Protein AF-A0AA38LJX9-F1 (afdb_monomer_lite)

Organism: Taxus chinensis (NCBI:txid29808)

Radius of gyration: 22.71 Å; chains: 1; bounding box: 45×46×55 Å

pLDDT: mean 80.08, std 14.68, range [48.03, 95.12]

Foldseek 3Di:
DPPDPPPPQQPDKDFDWDDDDPDIDGPDIDTDGDDPDDVVVVVVVVVVVVVVCCVVCVVVVD

Secondary structure (DSSP, 8-state):
---------EEEEEEEEEEETTEEEEEEEEEEEPPSS-HHHHHHHHHHHHHHHHHH-GGGG-

Sequence (62 aa):
WEGRPLAFTRGCSFYHCEKQGERLLIRHVQDFIEPPIKPGEATLRLLKTVSFLLEHFPMVSQ

Structure (mmCIF, N/CA/C/O backbone):
data_AF-A0AA38LJX9-F1
#
_entry.id   AF-A0AA38LJX9-F1
#
loop_
_atom_site.group_PDB
_atom_site.id
_atom_site.type_symbol
_atom_site.label_atom_id
_atom_site.label_alt_id
_atom_site.label_comp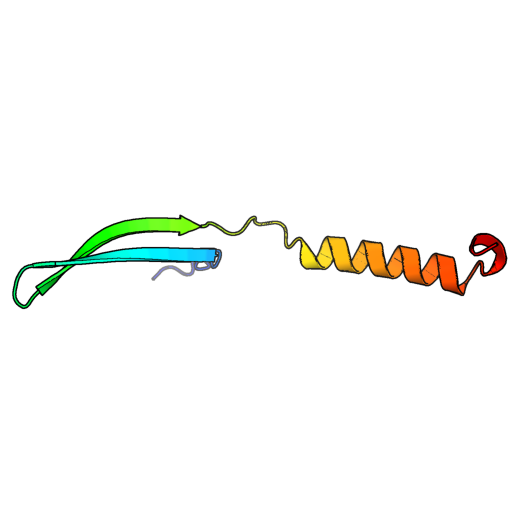_id
_atom_site.label_asym_id
_atom_site.label_entity_id
_atom_site.label_seq_id
_atom_site.pdbx_PDB_ins_code
_atom_site.Cartn_x
_atom_site.Cartn_y
_atom_site.Cartn_z
_atom_site.occupancy
_atom_site.B_iso_or_equiv
_atom_site.auth_seq_id
_atom_site.auth_comp_id
_atom_site.auth_asym_id
_atom_site.auth_atom_id
_atom_site.pdbx_PDB_model_num
ATOM 1 N N . TRP A 1 1 ? -7.747 -26.052 10.142 1.00 48.03 1 TRP A N 1
ATOM 2 C CA . TRP A 1 1 ? -6.925 -25.100 9.366 1.00 48.0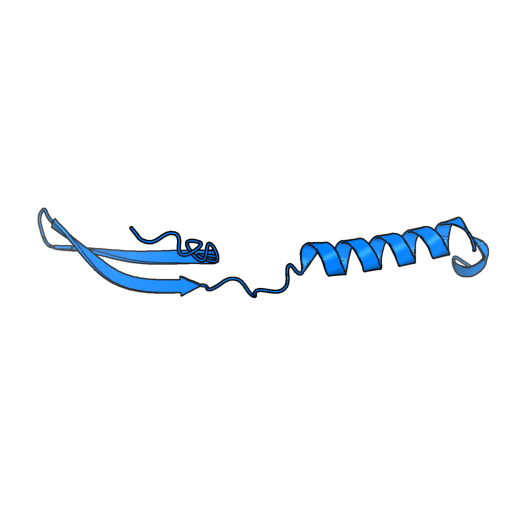3 1 TRP A CA 1
ATOM 3 C C . TRP A 1 1 ? -6.311 -25.872 8.195 1.00 48.03 1 TRP A C 1
ATOM 5 O O . TRP A 1 1 ? -5.411 -26.662 8.421 1.00 48.03 1 TRP A O 1
ATOM 15 N N . GLU A 1 2 ? -6.873 -25.748 6.985 1.00 54.94 2 GLU A N 1
ATOM 16 C CA . GLU A 1 2 ? -6.619 -26.619 5.810 1.00 54.94 2 GLU A CA 1
ATOM 17 C C . GLU A 1 2 ? -5.638 -26.019 4.781 1.00 54.94 2 GLU A C 1
ATOM 19 O O . GLU A 1 2 ? -6.003 -25.849 3.622 1.00 54.94 2 GLU A O 1
ATOM 24 N N . GLY A 1 3 ? -4.422 -25.619 5.164 1.00 58.44 3 GLY A N 1
ATOM 25 C CA . GLY A 1 3 ? -3.371 -25.296 4.177 1.00 58.44 3 GLY A CA 1
ATOM 26 C C . GLY A 1 3 ? -3.696 -24.212 3.129 1.00 58.44 3 GLY A C 1
ATOM 27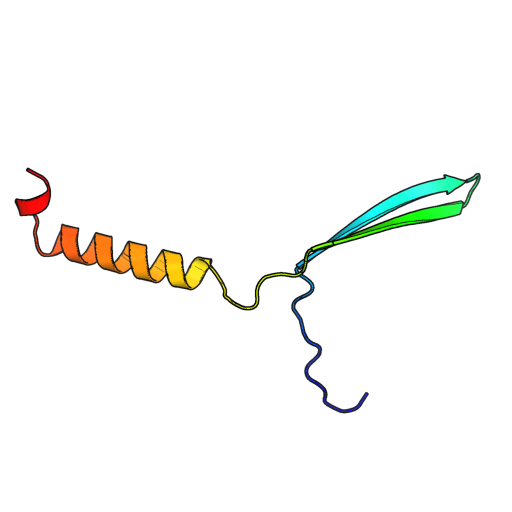 O O . GLY A 1 3 ? -2.930 -24.035 2.186 1.00 58.44 3 GLY A O 1
ATOM 28 N N . ARG A 1 4 ? -4.808 -23.475 3.267 1.00 59.78 4 ARG A N 1
ATOM 29 C CA . ARG A 1 4 ? -5.125 -22.352 2.390 1.00 59.78 4 ARG A CA 1
ATOM 30 C C . ARG A 1 4 ? -4.099 -21.274 2.704 1.00 59.78 4 ARG A C 1
ATOM 32 O O . ARG A 1 4 ? -4.000 -20.912 3.881 1.00 59.78 4 ARG A O 1
ATOM 39 N N . PRO A 1 5 ? -3.341 -20.768 1.714 1.00 54.97 5 PRO A N 1
ATOM 40 C CA . PRO A 1 5 ? -2.520 -19.598 1.952 1.00 54.97 5 PRO A CA 1
ATOM 41 C C . PRO A 1 5 ? -3.459 -18.531 2.501 1.00 54.97 5 PRO A C 1
ATOM 43 O O . PRO A 1 5 ? -4.453 -18.179 1.861 1.00 54.97 5 PRO A O 1
ATOM 46 N N . LEU A 1 6 ? -3.207 -18.098 3.737 1.00 54.44 6 LEU A N 1
ATOM 47 C CA . LEU A 1 6 ? -3.908 -16.959 4.299 1.00 54.44 6 LEU A CA 1
ATOM 48 C C . LEU A 1 6 ? -3.615 -15.832 3.311 1.00 54.44 6 LEU A C 1
ATOM 50 O O . LEU A 1 6 ? -2.448 -15.486 3.130 1.00 54.44 6 LEU A O 1
ATOM 54 N N . ALA A 1 7 ? -4.629 -15.365 2.581 1.00 56.25 7 ALA A N 1
ATOM 55 C CA . ALA A 1 7 ? -4.462 -14.298 1.610 1.00 56.25 7 ALA A CA 1
ATOM 56 C C . ALA A 1 7 ? -4.094 -13.035 2.393 1.00 56.25 7 ALA A C 1
ATOM 58 O O . ALA A 1 7 ? -4.951 -12.260 2.812 1.00 56.25 7 ALA A O 1
ATOM 59 N N . PHE A 1 8 ? -2.806 -12.878 2.684 1.00 55.31 8 PHE A N 1
ATOM 60 C CA . PHE A 1 8 ? -2.253 -11.672 3.257 1.00 55.31 8 PHE A CA 1
ATOM 61 C C . PHE A 1 8 ? -2.230 -10.624 2.150 1.00 55.31 8 PHE A C 1
ATOM 63 O O . PHE A 1 8 ? -1.208 -10.362 1.531 1.00 55.31 8 PHE A O 1
ATOM 70 N N . THR A 1 9 ? -3.396 -10.041 1.908 1.00 59.56 9 THR A N 1
ATOM 71 C CA . THR A 1 9 ? -3.543 -8.676 1.402 1.00 59.56 9 THR A CA 1
ATOM 72 C C . THR A 1 9 ? -4.535 -7.961 2.313 1.00 59.56 9 THR A C 1
ATOM 74 O O . THR A 1 9 ? -5.512 -7.360 1.871 1.00 59.56 9 THR A O 1
ATOM 77 N N . ARG A 1 10 ? -4.331 -8.081 3.631 1.00 59.84 10 ARG A N 1
ATOM 78 C CA . ARG A 1 10 ? -4.893 -7.091 4.545 1.00 59.84 10 ARG A CA 1
ATOM 79 C C . ARG A 1 10 ? -4.017 -5.865 4.359 1.00 59.84 10 ARG A C 1
ATOM 81 O O . ARG A 1 10 ? -2.881 -5.895 4.811 1.00 59.84 10 ARG A O 1
ATOM 88 N N . GLY A 1 11 ? -4.509 -4.878 3.616 1.00 72.38 11 GLY A N 1
ATOM 89 C CA . GLY A 1 11 ? -3.820 -3.604 3.480 1.00 72.38 11 GLY A CA 1
ATOM 90 C C . GLY A 1 11 ? -3.856 -2.860 4.808 1.00 72.38 11 GLY A C 1
ATOM 91 O O . GLY A 1 11 ? -3.071 -3.127 5.712 1.00 72.38 11 GLY A O 1
ATOM 92 N N . CYS A 1 12 ? -4.823 -1.958 4.961 1.00 76.38 12 CYS A N 1
ATOM 93 C CA . CYS A 1 12 ? -4.995 -1.165 6.176 1.00 76.38 12 CYS A CA 1
ATOM 94 C C . CYS A 1 12 ? -6.457 -1.195 6.634 1.00 76.38 12 CYS A C 1
ATOM 96 O O . CYS A 1 12 ? -7.346 -0.885 5.849 1.00 76.38 12 CYS A O 1
ATOM 98 N N . SER A 1 13 ? -6.715 -1.551 7.892 1.00 81.88 13 SER A N 1
ATOM 99 C CA . SER A 1 13 ? -8.064 -1.550 8.471 1.00 81.88 13 SER A CA 1
ATOM 100 C C . SER A 1 13 ? -8.198 -0.419 9.486 1.00 81.88 13 SER A C 1
ATOM 102 O O . SER A 1 13 ? -7.429 -0.350 10.446 1.00 81.88 13 SER A O 1
ATOM 104 N N . PHE A 1 14 ? -9.197 0.439 9.309 1.00 89.12 14 PHE A N 1
ATOM 105 C CA . PHE A 1 14 ? -9.515 1.540 10.209 1.00 89.12 14 PHE A CA 1
ATOM 106 C C . PHE A 1 14 ? -10.776 1.222 11.001 1.00 89.12 14 PHE A C 1
ATOM 108 O O . PHE A 1 14 ? -11.842 0.988 10.433 1.00 89.12 14 PHE A O 1
ATOM 115 N N . TYR A 1 15 ? -10.660 1.266 12.324 1.00 91.69 15 TYR A N 1
ATOM 116 C CA . TYR A 1 15 ? -11.766 1.012 13.237 1.00 91.69 15 TYR A CA 1
ATOM 117 C C . TYR A 1 15 ? -12.194 2.326 13.871 1.00 91.69 15 TYR A C 1
ATOM 119 O O . TYR A 1 15 ? -11.403 2.993 14.537 1.00 91.69 15 TYR A O 1
ATOM 127 N N . HIS A 1 16 ? -13.453 2.694 13.672 1.00 93.69 16 HIS A N 1
ATOM 128 C CA . HIS A 1 16 ? -14.056 3.783 14.414 1.00 93.69 16 HIS A CA 1
ATOM 129 C C . HIS A 1 16 ? -14.720 3.211 15.661 1.00 93.69 16 HIS A C 1
ATOM 131 O O . HIS A 1 16 ? -15.704 2.466 15.576 1.00 93.69 16 HIS A O 1
ATOM 137 N N . CYS A 1 17 ? -14.148 3.545 16.813 1.00 94.38 17 CYS A N 1
ATOM 138 C CA . CYS A 1 17 ? -14.606 3.074 18.106 1.00 94.38 17 CYS A CA 1
ATOM 139 C C . CYS A 1 17 ? -15.274 4.208 18.877 1.00 94.38 17 CYS A C 1
ATOM 141 O O . CYS A 1 17 ? -14.732 5.305 18.974 1.00 94.38 17 CYS A O 1
ATOM 143 N N . GLU A 1 18 ? -16.416 3.913 19.480 1.00 95.12 18 GLU A N 1
ATOM 144 C CA . GLU A 1 18 ? -17.146 4.829 20.344 1.00 95.12 18 GLU A CA 1
ATOM 145 C C . GLU A 1 18 ? -17.228 4.237 21.751 1.00 95.12 18 GLU A C 1
ATOM 147 O O . GLU A 1 18 ? -17.432 3.031 21.926 1.00 95.12 18 GLU A O 1
ATOM 152 N N . LYS A 1 19 ? -17.058 5.077 22.772 1.00 94.69 19 LYS A N 1
ATOM 153 C CA . LYS A 1 19 ? -17.137 4.646 24.166 1.00 94.69 19 LYS A CA 1
ATOM 154 C C . LYS A 1 19 ? -18.572 4.805 24.668 1.00 94.69 19 LYS A C 1
ATOM 156 O O . LYS A 1 19 ? -19.097 5.912 24.701 1.00 94.69 19 LYS A O 1
ATOM 161 N N . GLN A 1 20 ? -19.198 3.704 25.072 1.00 92.12 20 GLN A N 1
ATOM 162 C CA . GLN A 1 20 ? -20.527 3.689 25.678 1.00 92.12 20 GLN A CA 1
ATOM 163 C C . GLN A 1 20 ? -20.397 3.201 27.127 1.00 92.12 20 GLN A C 1
ATOM 165 O O . GLN A 1 20 ? -20.337 2.000 27.404 1.00 92.12 20 GLN A O 1
ATOM 170 N N . GLY A 1 21 ? -20.280 4.159 28.053 1.00 90.94 21 GLY A N 1
ATOM 171 C CA . GLY A 1 21 ? -19.949 3.899 29.457 1.00 90.94 21 GLY A CA 1
ATOM 172 C C . GLY A 1 21 ? -18.534 3.330 29.609 1.00 90.94 21 GLY A C 1
ATOM 173 O O . GLY A 1 21 ? -17.566 3.906 29.114 1.00 90.94 21 GLY A O 1
ATOM 174 N N . GLU A 1 22 ? -18.422 2.165 30.248 1.00 92.56 22 GLU A N 1
ATOM 175 C CA . GLU A 1 22 ? -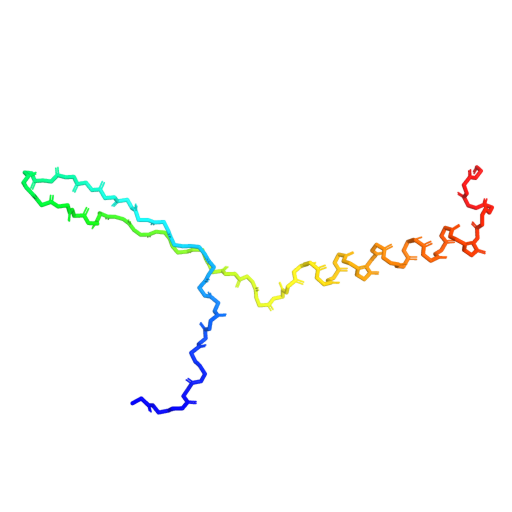17.147 1.451 30.432 1.00 92.56 22 GLU A CA 1
ATOM 176 C C . GLU A 1 22 ? -16.726 0.613 29.213 1.00 92.56 22 GLU A C 1
ATOM 178 O O . GLU A 1 22 ? -15.623 0.070 29.176 1.00 92.56 22 GLU A O 1
ATOM 183 N N . ARG A 1 23 ? -17.588 0.482 28.196 1.00 90.81 23 ARG A N 1
ATOM 184 C CA . ARG A 1 23 ? -17.329 -0.377 27.032 1.00 90.81 23 ARG A CA 1
ATOM 185 C C . ARG A 1 23 ? -16.931 0.444 25.813 1.00 90.81 23 ARG A C 1
ATOM 187 O O . ARG A 1 23 ? -17.539 1.468 25.516 1.00 90.81 23 ARG A O 1
ATOM 194 N N . LEU A 1 24 ? -15.935 -0.043 25.078 1.00 92.81 24 LEU A N 1
ATOM 195 C CA . LEU A 1 24 ? -15.545 0.487 23.775 1.00 92.81 24 LEU A CA 1
ATOM 196 C C . LEU A 1 24 ? -16.180 -0.377 22.681 1.00 92.81 24 LEU A C 1
ATOM 198 O O . LEU A 1 24 ? -15.968 -1.588 22.650 1.00 92.81 24 LEU A O 1
ATOM 202 N N . LEU A 1 25 ? -16.974 0.233 21.805 1.00 95.12 25 LEU A N 1
ATOM 203 C CA . LEU A 1 25 ? -17.702 -0.450 20.739 1.00 95.12 25 LEU A CA 1
ATOM 204 C C . LEU A 1 25 ? -17.165 -0.013 19.381 1.00 95.12 25 LEU A C 1
ATOM 206 O O . LEU A 1 25 ? -17.079 1.179 19.099 1.00 95.12 25 LEU A O 1
ATOM 210 N N . ILE A 1 26 ? -16.852 -0.976 18.518 1.00 94.31 26 ILE A N 1
ATOM 211 C CA . ILE A 1 26 ? -16.527 -0.706 17.117 1.00 94.31 26 ILE A CA 1
ATOM 212 C C . ILE A 1 26 ? -17.841 -0.392 16.402 1.00 94.31 26 ILE A C 1
ATOM 214 O O . ILE A 1 26 ? -18.708 -1.256 16.277 1.00 94.31 26 ILE A O 1
ATOM 218 N N . ARG A 1 27 ? -18.009 0.852 15.962 1.00 93.50 27 ARG A N 1
ATOM 219 C CA . ARG A 1 27 ? -19.196 1.302 15.222 1.00 93.50 27 ARG A CA 1
ATOM 220 C C . ARG A 1 27 ? -19.033 1.136 13.725 1.00 93.50 27 ARG A C 1
ATOM 222 O O . ARG A 1 27 ? -20.010 0.902 13.023 1.00 93.50 27 ARG A O 1
ATOM 229 N N . HIS A 1 28 ? -17.804 1.274 13.249 1.00 92.31 28 HIS A N 1
ATOM 230 C CA . HIS A 1 28 ? -17.516 1.265 11.831 1.00 92.31 28 HIS A CA 1
ATOM 231 C C . HIS A 1 28 ? -16.134 0.685 11.569 1.00 92.31 28 HIS A C 1
ATOM 233 O O . HIS A 1 28 ? -15.194 0.935 12.326 1.00 92.31 28 HIS A O 1
ATOM 239 N N . VAL A 1 29 ? -16.022 -0.070 10.483 1.00 91.69 29 VAL A N 1
ATOM 240 C CA . VAL A 1 29 ? -14.769 -0.652 10.010 1.00 91.69 29 VAL A CA 1
ATOM 241 C C . VAL A 1 29 ? -14.610 -0.264 8.551 1.00 91.69 29 VAL A C 1
ATOM 243 O O . VAL A 1 29 ? -15.523 -0.474 7.758 1.00 91.69 29 VAL A O 1
ATOM 246 N N . GLN A 1 30 ? -13.469 0.324 8.209 1.00 89.81 30 GLN A N 1
ATOM 247 C CA . GLN A 1 30 ? -13.068 0.547 6.825 1.00 89.81 30 GLN A CA 1
ATOM 248 C C . GLN A 1 30 ? -11.864 -0.323 6.531 1.00 89.81 30 GLN A C 1
ATOM 250 O O . GLN A 1 30 ? -10.799 -0.113 7.107 1.00 89.81 30 GLN A O 1
ATOM 255 N N . ASP A 1 31 ? -12.032 -1.270 5.620 1.00 84.62 31 ASP A N 1
ATOM 256 C CA . ASP A 1 31 ? -10.950 -2.128 5.167 1.00 84.62 31 ASP A CA 1
ATOM 257 C C . ASP A 1 31 ? -10.425 -1.629 3.821 1.00 84.62 31 ASP A C 1
ATOM 259 O O . ASP A 1 31 ? -11.143 -1.596 2.821 1.00 84.62 31 ASP A O 1
ATOM 263 N N . PHE A 1 32 ? -9.152 -1.249 3.792 1.00 79.88 32 PHE A N 1
ATOM 264 C CA . PHE A 1 32 ? -8.412 -0.967 2.574 1.00 79.88 32 PHE A CA 1
ATOM 265 C C . PHE A 1 32 ? -7.708 -2.241 2.113 1.00 79.88 32 PHE A C 1
ATOM 267 O O . PHE A 1 32 ? -6.793 -2.746 2.773 1.00 79.88 32 PHE A O 1
ATOM 274 N N . ILE A 1 33 ? -8.149 -2.768 0.976 1.00 77.31 33 ILE A N 1
ATOM 275 C CA . ILE A 1 33 ? -7.542 -3.935 0.343 1.00 77.31 33 ILE A CA 1
ATOM 276 C C . ILE A 1 33 ? -6.393 -3.439 -0.526 1.00 77.31 33 ILE A C 1
ATOM 278 O O . ILE A 1 33 ? -6.591 -2.624 -1.427 1.00 77.31 33 ILE A O 1
ATOM 282 N N . GLU A 1 34 ? -5.188 -3.934 -0.260 1.00 72.12 34 GLU A N 1
ATOM 283 C CA . GLU A 1 34 ? -4.054 -3.637 -1.125 1.00 72.12 34 GLU A CA 1
ATOM 284 C C . GLU A 1 34 ? -4.270 -4.237 -2.520 1.00 72.12 34 GLU A C 1
ATOM 286 O O . GLU A 1 34 ? -4.700 -5.392 -2.636 1.00 72.12 34 GLU A O 1
ATOM 291 N N . PRO A 1 35 ? -3.962 -3.486 -3.593 1.00 71.50 35 PRO A N 1
ATOM 292 C CA . PRO A 1 35 ? -4.001 -4.043 -4.931 1.00 71.50 35 PRO A CA 1
ATOM 293 C C . PRO A 1 35 ? -2.999 -5.206 -5.037 1.00 71.50 35 PRO A C 1
ATOM 295 O O . PRO A 1 35 ? -1.886 -5.116 -4.516 1.00 71.50 35 PRO A O 1
ATOM 298 N N . PRO A 1 36 ? -3.341 -6.288 -5.760 1.00 70.69 36 PRO A N 1
ATOM 299 C CA . PRO A 1 36 ? -2.453 -7.444 -5.923 1.00 70.69 36 PRO A CA 1
ATOM 300 C C . PRO A 1 36 ? -1.159 -7.094 -6.676 1.00 70.69 36 PRO A C 1
ATOM 302 O O . PRO A 1 36 ? -0.169 -7.823 -6.612 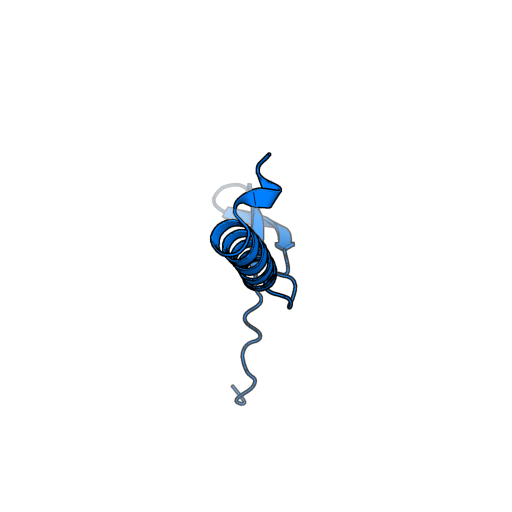1.00 70.69 36 PRO A O 1
ATOM 305 N N . ILE A 1 37 ? -1.162 -5.970 -7.395 1.00 72.06 37 ILE A N 1
ATOM 306 C CA . ILE A 1 37 ? -0.013 -5.424 -8.107 1.00 72.06 37 ILE A CA 1
ATOM 307 C C . ILE A 1 37 ? 0.756 -4.538 -7.133 1.00 72.06 37 ILE A C 1
ATOM 309 O O . ILE A 1 37 ? 0.228 -3.525 -6.686 1.00 72.06 37 ILE A O 1
ATOM 313 N N . LYS A 1 38 ? 2.012 -4.884 -6.840 1.00 72.19 38 LYS A N 1
ATOM 314 C CA . LYS A 1 38 ? 2.902 -4.062 -6.011 1.00 72.19 38 LYS A CA 1
ATOM 315 C C . LYS A 1 38 ? 3.403 -2.869 -6.836 1.00 72.19 38 LYS A C 1
ATOM 317 O O . LYS A 1 38 ? 4.322 -3.052 -7.639 1.00 72.19 38 LYS A O 1
ATOM 322 N N . PRO A 1 39 ? 2.867 -1.646 -6.653 1.00 74.62 39 PRO A N 1
ATOM 323 C CA . PRO A 1 39 ? 3.231 -0.509 -7.500 1.00 74.62 39 PRO A CA 1
ATOM 324 C C . PRO A 1 39 ? 4.713 -0.143 -7.356 1.00 74.62 39 PRO A C 1
ATOM 326 O O . PRO A 1 39 ? 5.332 0.300 -8.316 1.00 74.62 39 PRO A O 1
ATOM 329 N N . GLY A 1 40 ? 5.311 -0.406 -6.187 1.00 82.06 40 GLY A N 1
ATOM 330 C CA . GLY A 1 40 ? 6.725 -0.139 -5.932 1.00 82.06 40 GLY A CA 1
ATOM 331 C C . GLY A 1 40 ? 7.667 -0.864 -6.893 1.00 82.06 40 GLY A C 1
ATOM 332 O O . GLY A 1 40 ? 8.635 -0.268 -7.349 1.00 82.06 40 GLY A O 1
ATOM 333 N N . GLU A 1 41 ? 7.380 -2.115 -7.264 1.00 84.12 41 GLU A N 1
ATOM 334 C CA . GLU A 1 41 ? 8.245 -2.854 -8.189 1.00 84.12 41 GLU A CA 1
ATOM 335 C C . GLU A 1 41 ? 8.174 -2.281 -9.609 1.00 84.12 41 GLU A C 1
ATOM 337 O O . GLU A 1 41 ? 9.207 -2.103 -10.257 1.00 84.12 41 GLU A O 1
ATOM 342 N N . ALA A 1 42 ? 6.971 -1.931 -10.072 1.00 85.19 42 ALA A N 1
ATOM 343 C CA . ALA A 1 42 ? 6.776 -1.281 -11.364 1.00 85.19 42 ALA A CA 1
ATOM 344 C C . ALA A 1 42 ? 7.489 0.081 -11.417 1.00 85.19 42 ALA A C 1
ATOM 346 O O . ALA A 1 42 ? 8.243 0.350 -12.353 1.00 85.19 42 ALA A O 1
ATOM 347 N N . THR A 1 43 ? 7.327 0.901 -10.374 1.00 91.06 43 THR A N 1
ATOM 348 C CA . THR A 1 43 ? 7.996 2.202 -10.252 1.00 91.06 43 THR A CA 1
ATOM 349 C C . THR A 1 43 ? 9.516 2.058 -10.209 1.00 91.06 43 THR A C 1
ATOM 351 O O . THR A 1 43 ? 10.219 2.786 -10.902 1.00 91.06 43 THR A O 1
ATOM 354 N N . LEU A 1 44 ? 10.049 1.094 -9.453 1.00 93.00 44 LEU A N 1
ATOM 355 C CA . LEU A 1 44 ? 11.492 0.852 -9.380 1.00 93.00 44 LEU A CA 1
ATOM 356 C C . LEU A 1 44 ? 12.074 0.404 -10.721 1.00 93.00 44 LEU A C 1
ATOM 358 O O . LEU A 1 44 ? 13.175 0.824 -11.073 1.00 93.00 44 LEU A O 1
ATOM 362 N N . ARG A 1 45 ? 11.357 -0.436 -11.478 1.00 92.56 45 ARG A N 1
ATOM 363 C CA . ARG A 1 45 ? 11.776 -0.825 -12.832 1.00 92.56 45 ARG A CA 1
ATOM 364 C C . ARG A 1 45 ? 11.834 0.390 -13.752 1.00 92.56 45 ARG A C 1
ATOM 366 O O . ARG A 1 45 ? 12.851 0.579 -14.409 1.00 92.56 45 ARG A O 1
ATOM 373 N N . LEU A 1 46 ? 10.803 1.236 -13.735 1.00 93.25 46 LEU A N 1
ATOM 374 C CA . LEU A 1 46 ? 10.771 2.461 -14.534 1.00 93.25 46 LEU A CA 1
ATOM 375 C C . LEU A 1 46 ? 11.930 3.400 -14.181 1.00 93.25 46 LEU A C 1
ATOM 377 O O . LEU A 1 46 ? 12.650 3.843 -15.072 1.00 93.25 46 LEU A O 1
ATOM 381 N N . LEU A 1 47 ? 12.144 3.661 -12.889 1.00 94.56 47 LEU A N 1
ATOM 382 C CA . LEU A 1 47 ? 13.237 4.515 -12.423 1.00 94.56 47 LEU A CA 1
ATOM 383 C C . LEU A 1 47 ? 14.597 3.974 -12.863 1.00 94.56 47 LEU A C 1
ATOM 385 O O . LEU A 1 47 ? 15.405 4.733 -13.381 1.00 94.56 47 LEU A O 1
ATOM 389 N N . LYS A 1 48 ? 14.830 2.662 -12.741 1.00 94.69 48 LYS A N 1
ATOM 390 C CA . LYS A 1 48 ? 16.068 2.031 -13.220 1.00 94.69 48 LYS A CA 1
ATOM 391 C C . LYS A 1 48 ? 16.257 2.189 -14.723 1.00 94.69 48 LYS A C 1
ATOM 393 O O . LYS A 1 48 ? 17.374 2.441 -15.156 1.00 94.69 48 LYS A O 1
ATOM 398 N N . THR A 1 49 ? 15.196 2.052 -15.515 1.00 94.38 49 THR A N 1
ATOM 399 C CA . THR A 1 49 ? 15.267 2.273 -16.964 1.00 94.38 49 THR A CA 1
ATOM 400 C C . THR A 1 49 ? 15.639 3.716 -17.284 1.00 94.38 49 THR A C 1
ATOM 402 O O . THR A 1 49 ? 16.519 3.943 -18.108 1.00 94.38 49 THR A O 1
ATOM 405 N N . VAL A 1 50 ? 15.024 4.690 -16.608 1.00 93.44 50 VAL A N 1
ATOM 406 C CA . VAL A 1 50 ? 15.354 6.110 -16.790 1.00 93.44 50 VAL A CA 1
ATOM 407 C C . VAL A 1 50 ? 16.797 6.392 -16.369 1.00 93.44 50 VAL A C 1
ATOM 409 O O . VAL A 1 50 ? 17.539 6.992 -17.139 1.00 93.44 50 VAL A O 1
ATOM 412 N N . SER A 1 51 ? 17.231 5.908 -15.202 1.00 92.19 51 SER A N 1
ATOM 413 C CA . SER A 1 51 ? 18.619 6.044 -14.744 1.00 92.19 51 SER A CA 1
ATOM 414 C C . SER A 1 51 ? 19.609 5.429 -15.733 1.00 92.19 51 SER A C 1
ATOM 416 O O . SER A 1 51 ? 20.574 6.085 -16.101 1.00 92.19 51 SER A O 1
ATOM 418 N N . PHE A 1 52 ? 19.335 4.221 -16.234 1.00 93.69 52 PHE A N 1
ATOM 419 C CA . PHE A 1 52 ? 20.181 3.558 -17.228 1.00 93.69 52 PHE A CA 1
ATOM 420 C C . PHE A 1 52 ? 20.331 4.390 -18.507 1.00 93.69 52 PHE A C 1
ATOM 422 O O . PHE A 1 52 ? 21.441 4.540 -19.018 1.00 93.69 52 PHE A O 1
ATOM 429 N N . LEU A 1 53 ? 19.226 4.944 -19.015 1.00 91.00 53 LEU A N 1
ATOM 430 C CA . LEU A 1 53 ? 19.229 5.791 -20.208 1.00 91.00 53 LEU A CA 1
ATOM 431 C C . LEU A 1 53 ? 20.039 7.072 -19.991 1.00 91.00 53 LEU A C 1
ATOM 433 O O . LEU A 1 53 ? 20.818 7.443 -20.862 1.00 91.00 53 LEU A O 1
ATOM 437 N N . LEU A 1 54 ? 19.890 7.716 -18.832 1.00 88.31 54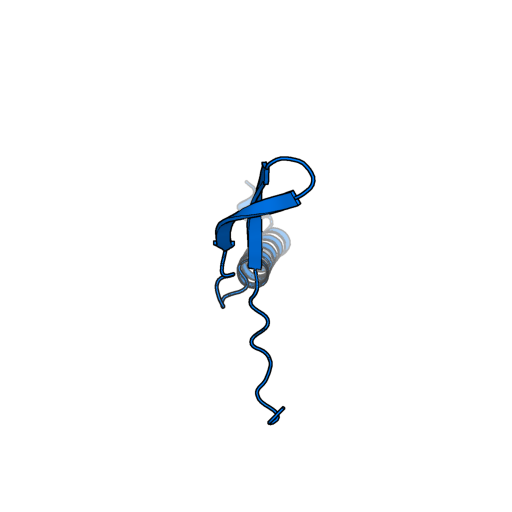 LEU A N 1
ATOM 438 C CA . LEU A 1 54 ? 20.647 8.923 -18.490 1.00 88.31 54 LEU A CA 1
ATOM 439 C C . LEU A 1 54 ? 22.149 8.641 -18.332 1.00 88.31 54 LEU A C 1
ATOM 441 O O . LEU A 1 54 ? 22.965 9.454 -18.756 1.00 88.31 54 LEU A O 1
ATOM 445 N N . GLU A 1 55 ? 22.522 7.489 -17.771 1.00 87.25 55 GLU A N 1
ATOM 446 C CA . GLU A 1 55 ? 23.925 7.082 -17.619 1.00 87.25 55 GLU A CA 1
ATOM 447 C C . GLU A 1 55 ? 24.586 6.722 -18.958 1.00 87.25 55 GLU A C 1
ATOM 449 O O . GLU A 1 55 ? 25.739 7.081 -19.192 1.00 87.25 55 GLU A O 1
ATOM 454 N N . HIS A 1 56 ? 23.874 6.023 -19.848 1.00 88.00 56 HIS A N 1
ATOM 455 C CA . HIS A 1 56 ? 24.433 5.543 -21.119 1.00 88.00 56 HIS A CA 1
ATOM 456 C C . HIS A 1 56 ? 24.322 6.558 -22.262 1.00 88.00 56 HIS A C 1
ATOM 458 O O . HIS A 1 56 ? 25.069 6.463 -23.236 1.00 88.00 56 HIS A O 1
ATOM 464 N N . PHE A 1 57 ? 23.423 7.540 -22.153 1.00 84.56 57 PHE A N 1
ATOM 465 C CA . PHE A 1 57 ? 23.228 8.588 -23.154 1.00 84.56 57 PHE A CA 1
ATOM 466 C C . PHE A 1 57 ? 23.289 9.984 -22.511 1.00 84.56 57 PHE A C 1
ATOM 468 O O . PHE A 1 57 ? 22.277 10.683 -22.439 1.00 84.56 57 PHE A O 1
ATOM 475 N N . PRO A 1 58 ? 24.484 10.454 -22.103 1.00 68.00 58 PRO A N 1
ATOM 476 C CA . PRO A 1 58 ? 24.651 11.773 -21.483 1.00 68.00 58 PRO A CA 1
ATOM 477 C C . PRO A 1 58 ? 24.297 12.948 -22.414 1.00 68.00 58 PRO A C 1
ATOM 479 O O . PRO A 1 58 ? 24.207 14.085 -21.968 1.00 68.00 58 PRO A O 1
ATOM 482 N N . MET A 1 59 ? 24.071 12.703 -23.710 1.00 63.91 59 MET A N 1
ATOM 483 C CA . MET A 1 59 ? 23.618 13.727 -24.663 1.00 63.91 59 MET A CA 1
ATOM 484 C C . MET A 1 59 ? 22.135 14.102 -24.522 1.00 63.91 59 MET A C 1
ATOM 486 O O . MET A 1 59 ? 21.722 15.101 -25.097 1.00 63.91 59 MET A O 1
ATOM 490 N N . VAL A 1 60 ? 21.329 13.337 -23.778 1.00 59.66 60 VAL A N 1
ATOM 491 C CA . VAL A 1 60 ? 19.891 13.624 -23.584 1.00 59.66 60 VAL A CA 1
ATOM 492 C C . VAL A 1 60 ? 19.662 14.681 -22.489 1.00 59.66 60 VAL A C 1
ATOM 494 O O . VAL A 1 60 ? 18.550 15.168 -22.320 1.00 59.66 60 VAL A O 1
ATOM 497 N N . SER A 1 61 ? 20.710 15.067 -21.751 1.00 57.00 61 SER A N 1
ATOM 498 C CA . SER A 1 61 ? 20.660 16.137 -20.746 1.00 57.00 61 SER A CA 1
ATOM 499 C C . SER A 1 61 ? 21.092 17.513 -21.280 1.00 57.00 61 SER A C 1
ATOM 501 O O . SER A 1 61 ? 21.482 18.359 -20.474 1.00 57.00 61 SER A O 1
ATOM 503 N N . GLN A 1 62 ? 21.096 17.720 -22.603 1.00 51.41 62 GLN A N 1
ATOM 504 C CA . GLN A 1 62 ? 21.343 19.025 -23.235 1.00 51.41 62 GLN A CA 1
ATOM 505 C C . GLN A 1 62 ? 20.045 19.703 -23.662 1.00 51.41 62 GLN A C 1
ATOM 507 O O . GLN A 1 62 ? 19.177 19.005 -24.231 1.00 51.41 62 GLN A O 1
#